Protein AF-D3ANF1-F1 (afdb_monomer)

Radius of gyration: 24.96 Å; Cα contacts (8 Å, |Δi|>4): 237; chains: 1; bounding box: 48×33×72 Å

Foldseek 3Di:
DVLVVLLVVLVVCVVVVHDNVVSVVSNVSSVVVVVVVVVVVVVVVQVPAPCVPFDWDDDPFWTWTWADDGDNKIKIWTGGQAFFAEWAADAPQLKIKTFGDPDDDIFIDIPDPDTDRIDIDHCPPHDSVVSVVVSVVSVVSHDPNHYYHDDDD

Solvent-accessible surface area (backbone atoms only — not comparable to full-atom values): 8648 Å² total; per-residue (Å²): 113,68,36,60,52,38,28,52,50,15,51,49,36,44,73,70,67,45,60,60,85,64,16,47,57,35,32,52,52,12,53,53,47,46,52,55,48,50,54,51,47,54,57,48,53,73,66,64,64,80,66,84,80,54,48,80,46,81,53,99,64,35,41,36,40,28,42,88,49,77,90,89,35,58,31,36,36,41,41,36,32,84,51,39,47,32,43,37,48,42,72,86,74,65,28,36,35,42,28,39,57,98,61,81,89,50,46,52,49,46,96,61,97,66,85,54,39,69,45,78,47,75,42,81,95,52,58,67,70,60,42,51,51,50,51,50,59,50,61,77,54,45,41,93,83,36,45,77,45,77,57,84,128

Nearest PDB structures (foldseek):
  1qwr-assembly2_B  TM=3.030E-01  e=6.405E+00  Bacillus subtilis
  2vuj-assembly1_A  TM=2.514E-01  e=9.144E+00  Escherichia coli

Organism: NCBI:txid566550

Structure (mmCIF, N/CA/C/O backbone):
data_AF-D3ANF1-F1
#
_entry.id   AF-D3ANF1-F1
#
loop_
_atom_site.group_PDB
_atom_site.id
_atom_site.type_symbol
_atom_site.label_atom_id
_atom_site.label_alt_id
_atom_site.label_comp_id
_atom_site.label_asym_id
_atom_site.label_entity_id
_atom_site.label_seq_id
_atom_site.pdbx_PDB_ins_code
_atom_site.Cartn_x
_atom_site.Cartn_y
_atom_site.Cartn_z
_atom_site.occupancy
_atom_site.B_iso_or_equiv
_atom_site.auth_seq_id
_atom_site.auth_comp_id
_atom_site.auth_asym_id
_atom_site.auth_atom_id
_atom_site.pdbx_PDB_model_num
ATOM 1 N N . PRO A 1 1 ? 10.580 2.611 -33.991 1.00 62.53 1 PRO A N 1
ATOM 2 C CA . PRO A 1 1 ? 10.798 2.603 -35.460 1.00 62.53 1 PRO A CA 1
ATOM 3 C C . PRO A 1 1 ? 11.669 3.767 -35.975 1.00 62.53 1 PRO A C 1
ATOM 5 O O . PRO A 1 1 ? 12.649 3.506 -36.657 1.00 62.53 1 PRO A O 1
ATOM 8 N N . VAL A 1 2 ? 11.369 5.024 -35.619 1.00 73.31 2 VAL A N 1
ATOM 9 C CA . VAL A 1 2 ? 12.017 6.226 -36.195 1.00 73.31 2 VAL A CA 1
ATOM 10 C C . VAL A 1 2 ? 13.533 6.299 -35.941 1.00 73.31 2 VAL A C 1
ATOM 12 O O . VAL A 1 2 ? 14.300 6.524 -36.872 1.00 73.31 2 VAL A O 1
ATOM 15 N N . PHE A 1 3 ? 13.993 6.029 -34.715 1.00 75.56 3 PHE A N 1
ATOM 16 C CA . PHE A 1 3 ? 15.429 6.069 -34.391 1.00 75.56 3 PHE A CA 1
ATOM 17 C C . PHE A 1 3 ? 16.246 4.945 -35.046 1.00 75.56 3 PHE A C 1
ATOM 19 O O . PHE A 1 3 ? 17.407 5.153 -35.389 1.00 75.56 3 PHE A O 1
ATOM 26 N N . GLY A 1 4 ? 15.627 3.782 -35.280 1.00 71.25 4 GLY A N 1
ATOM 27 C CA . GLY A 1 4 ? 16.249 2.690 -36.035 1.00 71.25 4 GLY A CA 1
ATOM 28 C C . GLY A 1 4 ? 16.442 3.053 -37.510 1.00 71.25 4 GLY A C 1
ATOM 29 O O . GLY A 1 4 ? 17.504 2.799 -38.068 1.00 71.25 4 GLY A O 1
ATOM 30 N N . ILE A 1 5 ? 15.458 3.737 -38.107 1.00 77.62 5 ILE A N 1
ATOM 31 C CA . ILE A 1 5 ? 15.534 4.234 -39.489 1.00 77.62 5 ILE A CA 1
ATOM 32 C C . ILE A 1 5 ? 16.644 5.293 -39.621 1.00 77.62 5 ILE A C 1
ATOM 34 O O . ILE A 1 5 ? 17.458 5.219 -40.541 1.00 77.62 5 ILE A O 1
ATOM 38 N N . ALA A 1 6 ? 16.7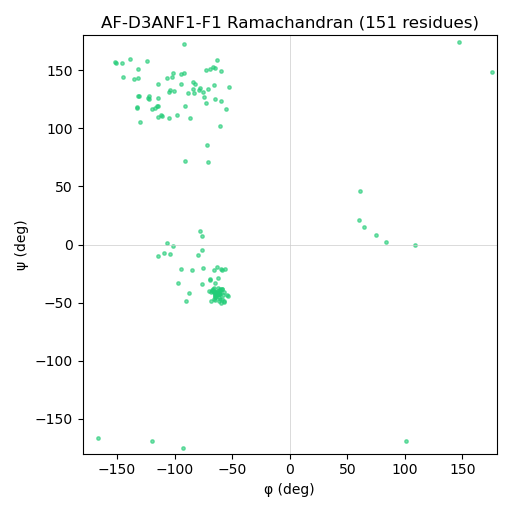48 6.224 -38.665 1.00 75.12 6 ALA A N 1
ATOM 39 C CA . ALA A 1 6 ? 17.804 7.242 -38.640 1.00 75.12 6 ALA A CA 1
ATOM 40 C C . ALA A 1 6 ? 19.217 6.638 -38.523 1.00 75.12 6 ALA A C 1
ATOM 42 O O . ALA A 1 6 ? 20.122 7.041 -39.255 1.00 75.12 6 ALA A O 1
ATOM 43 N N . ALA A 1 7 ? 19.396 5.626 -37.664 1.00 74.69 7 ALA A N 1
ATOM 44 C CA . ALA A 1 7 ? 20.664 4.910 -37.542 1.00 74.69 7 ALA A CA 1
ATOM 45 C C . ALA A 1 7 ? 21.026 4.153 -38.834 1.00 74.69 7 ALA A C 1
ATOM 47 O O . ALA A 1 7 ? 22.172 4.215 -39.278 1.00 74.69 7 ALA A O 1
ATOM 48 N N . SER A 1 8 ? 20.050 3.496 -39.481 1.00 77.00 8 SER A N 1
ATOM 49 C CA . SER A 1 8 ? 20.281 2.801 -40.756 1.00 77.00 8 SER A CA 1
ATOM 50 C C . SER A 1 8 ? 20.622 3.751 -41.908 1.00 77.00 8 SER A C 1
ATOM 52 O O . SER A 1 8 ? 21.502 3.435 -42.704 1.00 77.00 8 SER A O 1
ATOM 54 N N . LEU A 1 9 ? 20.002 4.936 -41.966 1.00 79.69 9 LEU A N 1
ATOM 55 C CA . LEU A 1 9 ? 20.317 5.972 -42.958 1.00 79.69 9 LEU A CA 1
ATOM 56 C C . LEU A 1 9 ? 21.740 6.512 -42.772 1.00 79.69 9 LEU A C 1
ATOM 58 O O . LEU A 1 9 ? 22.476 6.648 -43.746 1.00 79.69 9 LEU A O 1
ATOM 62 N N . GLY A 1 10 ? 22.160 6.751 -41.525 1.00 73.19 10 GLY A N 1
ATOM 63 C CA . GLY A 1 10 ? 23.536 7.148 -41.215 1.00 73.19 10 GLY A CA 1
ATOM 64 C C . GLY A 1 10 ? 24.573 6.103 -41.649 1.00 73.19 10 GLY A C 1
ATOM 65 O O . GLY A 1 10 ? 25.603 6.461 -42.223 1.00 73.19 10 GLY A O 1
ATOM 66 N N . LEU A 1 11 ? 24.277 4.811 -41.450 1.00 78.38 11 LEU A N 1
ATOM 67 C CA . LEU A 1 11 ? 25.120 3.707 -41.926 1.00 78.38 11 LEU A CA 1
ATOM 68 C C . LEU A 1 11 ? 25.187 3.650 -43.459 1.00 78.38 11 LEU A C 1
ATOM 70 O O . LEU A 1 11 ? 26.263 3.447 -44.018 1.00 78.38 11 LEU A O 1
ATOM 74 N N . PHE A 1 12 ? 24.056 3.868 -44.135 1.00 80.81 12 PHE A N 1
ATOM 75 C CA . PHE A 1 12 ? 23.978 3.918 -45.596 1.00 80.81 12 PHE A CA 1
ATOM 76 C C . PHE A 1 12 ? 24.827 5.051 -46.182 1.00 80.81 12 PHE A C 1
ATOM 78 O O . PHE A 1 12 ? 25.550 4.825 -47.151 1.00 80.81 12 PHE A O 1
ATOM 85 N N . PHE A 1 13 ? 24.804 6.247 -45.584 1.00 78.19 13 PHE A N 1
ATOM 86 C CA . PHE A 1 13 ? 25.640 7.365 -46.035 1.00 78.19 13 PHE A CA 1
ATOM 87 C C . PHE A 1 13 ? 27.137 7.074 -45.880 1.00 78.19 13 PHE A C 1
ATOM 89 O O . PHE A 1 13 ? 27.915 7.359 -46.791 1.00 78.19 13 PHE A O 1
ATOM 96 N N . LEU A 1 14 ? 27.541 6.449 -44.772 1.00 73.62 14 LEU A N 1
ATOM 97 C CA . LEU A 1 14 ? 28.929 6.021 -44.570 1.00 73.62 14 LEU A CA 1
ATOM 98 C C . LEU A 1 14 ? 29.349 4.918 -45.554 1.00 73.62 14 LEU A C 1
ATOM 100 O O . LEU A 1 14 ? 30.442 4.987 -46.115 1.00 73.62 14 LEU A O 1
ATOM 104 N N . ALA A 1 15 ? 28.477 3.941 -45.824 1.00 79.31 15 ALA A N 1
ATOM 105 C CA . ALA A 1 15 ? 28.722 2.887 -46.813 1.00 79.31 15 ALA A CA 1
ATOM 106 C C . ALA A 1 15 ? 28.824 3.439 -48.248 1.00 79.31 15 ALA A C 1
ATOM 108 O O . ALA A 1 15 ? 29.629 2.959 -49.043 1.00 79.31 15 ALA A O 1
ATOM 109 N N . ALA A 1 16 ? 28.074 4.500 -48.557 1.00 84.19 16 ALA A N 1
ATOM 110 C CA . ALA A 1 16 ? 28.136 5.231 -49.821 1.00 84.19 16 ALA A CA 1
ATOM 111 C C . ALA A 1 16 ? 29.337 6.201 -49.927 1.00 84.19 16 ALA A C 1
ATOM 113 O O . ALA A 1 16 ? 29.386 7.007 -50.854 1.00 84.19 16 ALA A O 1
ATOM 114 N N . ARG A 1 17 ? 30.316 6.126 -49.005 1.00 81.44 17 ARG A N 1
ATOM 115 C CA . ARG A 1 17 ? 31.522 6.981 -48.939 1.00 81.44 17 ARG A CA 1
ATOM 116 C C . ARG A 1 17 ? 31.247 8.484 -48.788 1.00 81.44 17 ARG A C 1
ATOM 118 O O . ARG A 1 17 ? 32.135 9.293 -49.058 1.00 81.44 17 ARG A O 1
ATOM 125 N N . PHE A 1 18 ? 30.068 8.883 -48.307 1.00 75.38 18 PHE A N 1
ATOM 126 C CA . PHE A 1 18 ? 29.873 10.275 -47.900 1.00 75.38 18 PHE A CA 1
ATOM 127 C C . PHE A 1 18 ? 30.775 10.620 -46.703 1.00 75.38 18 PHE A C 1
ATOM 129 O O . PHE A 1 18 ? 31.105 9.739 -45.902 1.00 75.38 18 PHE A O 1
ATOM 136 N N . PRO A 1 19 ? 31.175 11.898 -46.550 1.00 76.88 19 PRO A N 1
ATOM 137 C CA . PRO A 1 19 ? 32.012 12.331 -45.440 1.00 76.88 19 PRO A CA 1
ATOM 138 C C . PRO A 1 19 ? 31.424 11.905 -44.093 1.00 76.88 19 PRO A C 1
ATOM 140 O O . PRO A 1 19 ? 30.236 12.105 -43.831 1.00 76.88 19 PRO A O 1
ATOM 143 N N . ALA A 1 20 ? 32.269 11.384 -43.201 1.00 73.88 20 ALA A N 1
ATOM 144 C CA . ALA A 1 20 ? 31.853 10.941 -41.867 1.00 73.88 20 ALA A CA 1
ATOM 145 C C . ALA A 1 20 ? 31.210 12.061 -41.026 1.00 73.88 20 ALA A C 1
ATOM 147 O O . ALA A 1 20 ? 30.419 11.785 -40.129 1.00 73.88 20 ALA A O 1
ATOM 148 N N . ILE A 1 21 ? 31.492 13.321 -41.370 1.00 76.25 21 ILE A N 1
ATOM 149 C CA . ILE A 1 21 ? 30.889 14.527 -40.787 1.00 76.25 21 ILE A CA 1
ATOM 150 C C . ILE A 1 21 ? 29.370 14.571 -41.041 1.00 76.25 21 ILE A C 1
ATOM 152 O O . ILE A 1 21 ? 28.628 15.117 -40.234 1.00 76.25 21 ILE A O 1
ATOM 156 N N . ILE A 1 22 ? 28.899 13.966 -42.138 1.00 75.88 22 ILE A N 1
ATOM 157 C CA . ILE A 1 22 ? 27.480 13.909 -42.503 1.00 75.88 22 ILE A CA 1
ATOM 158 C C . ILE A 1 22 ? 26.821 12.666 -41.899 1.00 75.88 22 ILE A C 1
ATOM 160 O O . ILE A 1 22 ? 25.781 12.785 -41.265 1.00 75.88 22 ILE A O 1
ATOM 164 N N . GLY A 1 23 ? 27.417 11.478 -42.048 1.00 72.75 23 GLY A N 1
ATOM 165 C CA . GLY A 1 23 ? 26.810 10.223 -41.571 1.00 72.75 23 GLY A CA 1
ATOM 166 C C . GLY A 1 23 ? 26.898 10.001 -40.054 1.00 72.75 23 GLY A C 1
ATOM 167 O O . GLY A 1 23 ? 25.969 9.464 -39.448 1.00 72.75 23 GLY A O 1
ATOM 168 N N . GLY A 1 24 ? 27.986 10.450 -39.422 1.00 78.31 24 GLY A N 1
ATOM 169 C CA . GLY A 1 24 ? 28.254 10.266 -37.991 1.00 78.31 24 GLY A CA 1
ATOM 170 C C . GLY A 1 24 ? 27.179 10.853 -37.063 1.00 78.31 24 GLY A C 1
ATOM 171 O O . GLY A 1 24 ? 26.709 10.136 -36.175 1.00 78.31 24 GLY A O 1
ATOM 172 N N . PRO A 1 25 ? 26.718 12.102 -37.271 1.00 83.06 25 PRO A N 1
ATOM 173 C CA . PRO A 1 25 ? 25.654 12.700 -36.464 1.00 83.06 25 PRO A CA 1
ATOM 174 C C . PRO A 1 25 ? 24.332 11.919 -36.489 1.00 83.06 25 PRO A C 1
ATOM 176 O O . PRO A 1 25 ? 23.695 11.785 -35.445 1.00 83.06 25 PRO A O 1
ATOM 179 N N . PHE A 1 26 ? 23.931 11.354 -37.637 1.00 77.94 26 PHE A N 1
ATOM 180 C CA . PHE A 1 26 ? 22.698 10.556 -37.747 1.00 77.94 26 PHE A CA 1
ATOM 181 C C . PHE A 1 26 ? 22.782 9.245 -36.965 1.00 77.94 26 PHE A C 1
ATOM 183 O O . PHE A 1 26 ? 21.815 8.860 -36.304 1.00 77.94 26 PHE A O 1
ATOM 190 N N . ILE A 1 27 ? 23.945 8.584 -36.985 1.00 79.88 27 ILE A N 1
ATOM 191 C CA . ILE A 1 27 ? 24.184 7.392 -36.164 1.00 79.88 27 ILE A CA 1
ATOM 192 C C . ILE A 1 27 ? 24.144 7.762 -34.681 1.00 79.88 27 ILE A C 1
ATOM 194 O O . ILE A 1 27 ? 23.441 7.106 -33.914 1.00 79.88 27 ILE A O 1
ATOM 198 N N . GLY A 1 28 ? 24.836 8.834 -34.283 1.00 83.00 28 GLY A N 1
ATOM 199 C CA . GLY A 1 28 ? 24.846 9.305 -32.897 1.00 83.00 28 GLY A CA 1
ATOM 200 C C . GLY A 1 28 ? 23.440 9.610 -32.371 1.00 83.00 28 GLY A C 1
ATOM 201 O O . GLY A 1 28 ? 23.042 9.093 -31.329 1.00 83.00 28 GLY A O 1
ATOM 202 N N . LEU A 1 29 ? 22.647 10.375 -33.128 1.00 84.25 29 LEU A N 1
ATOM 203 C CA . LEU A 1 29 ? 21.250 10.679 -32.794 1.00 84.25 29 LEU A CA 1
ATOM 204 C C . LEU A 1 29 ? 20.374 9.424 -32.728 1.00 84.25 29 LEU A C 1
ATOM 206 O O . LEU A 1 29 ? 19.573 9.284 -31.802 1.00 84.25 29 LEU A O 1
ATOM 210 N N . GLY A 1 30 ? 20.537 8.499 -33.677 1.00 81.75 30 GLY A N 1
ATOM 211 C CA . GLY A 1 30 ? 19.802 7.237 -33.699 1.00 81.75 30 GLY A CA 1
ATOM 212 C C . GLY A 1 30 ? 20.093 6.376 -32.469 1.00 81.75 30 GLY A C 1
ATOM 213 O O . GLY A 1 30 ? 19.166 5.931 -31.792 1.00 81.75 30 GLY A O 1
ATOM 214 N N . VAL A 1 31 ? 21.370 6.191 -32.126 1.00 85.25 31 VAL A N 1
ATOM 215 C CA . VAL A 1 31 ? 21.794 5.392 -30.965 1.00 85.25 31 VAL A CA 1
ATOM 216 C C . VAL A 1 31 ? 21.353 6.041 -29.651 1.00 85.25 31 VAL A C 1
ATOM 218 O O . VAL A 1 31 ? 20.745 5.365 -28.820 1.00 85.25 31 VAL A O 1
ATOM 221 N N . CYS A 1 32 ? 21.563 7.350 -29.480 1.00 86.56 32 CYS A N 1
ATOM 222 C CA . CYS A 1 32 ? 21.106 8.080 -28.293 1.00 86.56 32 CYS A CA 1
ATOM 223 C C . CYS A 1 32 ? 19.580 8.013 -28.132 1.00 86.56 32 CYS A C 1
ATOM 225 O O . CYS A 1 32 ? 19.080 7.764 -27.034 1.00 86.56 32 CYS A O 1
ATOM 227 N N . GLY A 1 33 ? 18.832 8.176 -29.227 1.00 84.38 33 GLY A N 1
ATOM 228 C CA . GLY A 1 33 ? 17.375 8.074 -29.228 1.00 84.38 33 GLY A CA 1
ATOM 229 C C . GLY A 1 33 ? 16.871 6.673 -28.874 1.00 84.38 33 GLY A C 1
ATOM 230 O O . GLY A 1 33 ? 15.933 6.538 -28.084 1.00 84.38 33 GLY A O 1
ATOM 231 N N . MET A 1 34 ? 17.515 5.618 -29.387 1.00 84.75 34 MET A N 1
ATOM 232 C CA . MET A 1 34 ? 17.201 4.232 -29.016 1.00 84.75 34 MET A CA 1
ATOM 233 C C . MET A 1 34 ? 17.495 3.956 -27.539 1.00 84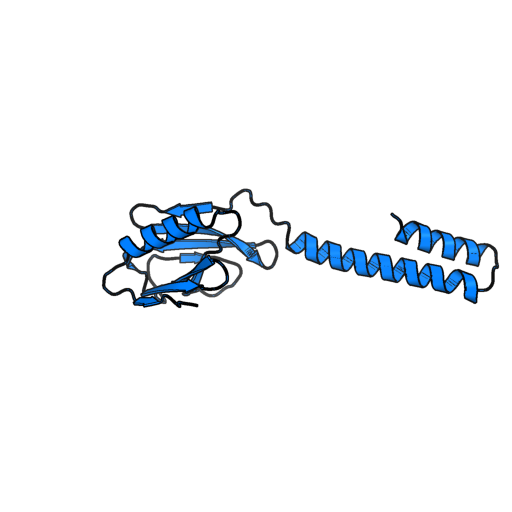.75 34 MET A C 1
ATOM 235 O O . MET A 1 34 ? 16.645 3.392 -26.852 1.00 84.75 34 MET A O 1
ATOM 239 N N . PHE A 1 35 ? 18.645 4.401 -27.028 1.00 87.00 35 PHE A N 1
ATOM 240 C CA . PHE A 1 35 ? 19.024 4.203 -25.629 1.00 87.00 35 PHE A CA 1
ATOM 241 C C . PHE A 1 35 ? 18.088 4.953 -24.670 1.00 87.00 35 PHE A C 1
ATOM 243 O O . PHE A 1 35 ? 17.567 4.369 -23.720 1.00 87.00 35 PHE A O 1
ATOM 250 N N . GLY A 1 36 ? 17.773 6.218 -24.966 1.00 86.56 36 GLY A N 1
ATOM 251 C CA . GLY A 1 36 ? 16.796 6.996 -24.200 1.00 86.56 36 GLY A CA 1
ATOM 252 C C . GLY A 1 36 ? 15.397 6.370 -24.217 1.00 86.56 36 GLY A C 1
ATOM 253 O O . GLY A 1 36 ? 14.727 6.312 -23.183 1.00 86.56 36 GLY A O 1
ATOM 254 N N . SER A 1 37 ? 14.977 5.832 -25.366 1.00 84.75 37 SER A N 1
ATOM 255 C CA . SER A 1 37 ? 13.706 5.108 -25.495 1.00 84.75 37 SER A CA 1
ATOM 256 C C . SER A 1 37 ? 13.701 3.815 -24.678 1.00 84.75 37 SER A C 1
ATOM 258 O O . SER A 1 37 ? 12.709 3.533 -24.014 1.00 84.75 37 SER A O 1
ATOM 260 N N . ALA A 1 38 ? 14.803 3.059 -24.667 1.00 84.19 38 ALA A N 1
ATOM 261 C CA . ALA A 1 38 ? 14.941 1.845 -23.865 1.00 84.19 38 ALA A CA 1
ATOM 262 C C . ALA A 1 38 ? 14.886 2.145 -22.359 1.00 84.19 38 ALA A C 1
ATOM 264 O O . ALA A 1 38 ? 14.165 1.465 -21.633 1.00 84.19 38 ALA A O 1
ATOM 265 N N . ILE A 1 39 ? 15.553 3.211 -21.897 1.00 84.12 39 ILE A N 1
ATOM 266 C CA . ILE A 1 39 ? 15.471 3.666 -20.498 1.00 84.12 39 ILE A CA 1
ATOM 267 C C . ILE A 1 39 ? 14.030 4.031 -20.136 1.00 84.12 39 ILE A C 1
ATOM 269 O O . ILE A 1 39 ? 13.525 3.610 -19.094 1.00 84.12 39 ILE A O 1
ATOM 273 N N . ARG A 1 40 ? 13.348 4.806 -20.990 1.00 78.69 40 ARG A N 1
ATOM 274 C CA . ARG A 1 40 ? 11.936 5.149 -20.774 1.00 78.69 40 ARG A CA 1
ATOM 275 C C . ARG A 1 40 ? 11.056 3.909 -20.761 1.00 78.69 40 ARG A C 1
ATOM 277 O O . ARG A 1 40 ? 10.207 3.805 -19.886 1.00 78.69 40 ARG A O 1
ATOM 284 N N . TYR A 1 41 ? 11.279 2.971 -21.676 1.00 80.12 41 TYR A N 1
ATOM 285 C CA . TYR A 1 41 ? 10.533 1.722 -21.742 1.00 80.12 41 TYR A CA 1
ATOM 286 C C . TYR A 1 41 ? 10.749 0.866 -20.494 1.00 80.12 41 TYR A C 1
ATOM 288 O O . TYR A 1 41 ? 9.782 0.363 -19.941 1.00 80.12 41 TYR A O 1
ATOM 296 N N . TRP A 1 42 ? 11.978 0.748 -19.987 1.00 71.25 42 TRP A N 1
ATOM 297 C CA . TRP A 1 42 ? 12.254 0.052 -18.727 1.00 71.25 42 TRP A CA 1
ATOM 298 C C . TRP A 1 42 ? 11.592 0.732 -17.530 1.00 71.25 42 TRP A C 1
ATOM 300 O O . TRP A 1 42 ? 10.988 0.045 -16.710 1.00 71.25 42 TRP A O 1
ATOM 310 N N . LYS A 1 43 ? 11.623 2.070 -17.454 1.00 68.94 43 LYS A N 1
ATOM 311 C CA . LYS A 1 43 ? 10.876 2.809 -16.424 1.00 68.94 43 LYS A CA 1
ATOM 312 C C . LYS A 1 43 ? 9.368 2.590 -16.537 1.00 68.94 43 LYS A C 1
ATOM 314 O O . LYS A 1 43 ? 8.707 2.432 -15.520 1.00 68.94 43 LYS A O 1
ATOM 319 N N . LEU A 1 44 ? 8.826 2.556 -17.753 1.00 68.31 44 LEU A N 1
ATOM 320 C CA . LEU A 1 44 ? 7.402 2.321 -17.984 1.00 68.31 44 LEU A CA 1
ATOM 321 C C . LEU A 1 44 ? 7.014 0.875 -17.658 1.00 68.31 44 LEU A C 1
ATOM 323 O O . LEU A 1 44 ? 5.996 0.645 -17.023 1.00 68.31 44 LEU A O 1
ATOM 327 N N . LYS A 1 45 ? 7.857 -0.098 -18.011 1.00 65.19 45 LYS A N 1
ATOM 328 C CA . LYS A 1 45 ? 7.668 -1.511 -17.673 1.00 65.19 45 LYS A CA 1
ATOM 329 C C . LYS A 1 45 ? 7.639 -1.724 -16.158 1.00 65.19 45 LYS A C 1
ATOM 331 O O . LYS A 1 45 ? 6.799 -2.473 -15.683 1.00 65.19 45 LYS A O 1
ATOM 336 N N . GLN A 1 46 ? 8.473 -1.010 -15.398 1.00 57.03 46 GLN A N 1
ATOM 337 C CA . GLN A 1 46 ? 8.411 -1.021 -13.929 1.00 57.03 46 GLN A CA 1
ATOM 338 C C . GLN A 1 46 ? 7.093 -0.462 -13.361 1.00 57.03 46 GLN A C 1
ATOM 340 O O . GLN A 1 46 ? 6.776 -0.746 -12.209 1.00 57.03 46 GLN A O 1
ATOM 345 N N . LEU A 1 47 ? 6.335 0.319 -14.140 1.00 56.44 47 LEU A N 1
ATOM 346 C CA . LEU A 1 47 ? 5.035 0.873 -13.747 1.00 56.44 47 LEU A CA 1
ATOM 347 C C . LEU A 1 47 ? 3.850 0.000 -14.195 1.00 56.44 47 LEU A C 1
ATOM 349 O O . LEU A 1 47 ? 2.771 0.105 -13.620 1.00 56.44 47 LEU A O 1
ATOM 353 N N . ILE A 1 48 ? 4.030 -0.866 -15.197 1.00 61.62 48 ILE A N 1
ATOM 354 C CA . ILE A 1 48 ? 2.980 -1.751 -15.719 1.00 61.62 48 ILE A CA 1
ATOM 355 C C . ILE A 1 48 ? 3.040 -3.079 -14.951 1.00 61.62 48 ILE A C 1
ATOM 357 O O . ILE A 1 48 ? 3.478 -4.102 -15.470 1.00 61.62 48 ILE A O 1
ATOM 361 N N . MET A 1 49 ? 2.620 -3.062 -13.684 1.00 64.62 49 MET A N 1
ATOM 362 C CA . MET A 1 49 ? 2.259 -4.298 -12.984 1.00 64.62 49 MET A CA 1
ATOM 363 C C . MET A 1 49 ? 0.812 -4.665 -13.308 1.00 64.62 49 MET A C 1
ATOM 365 O O . MET A 1 49 ? -0.048 -3.780 -13.344 1.00 64.62 49 MET A O 1
ATOM 369 N N . PRO A 1 50 ? 0.505 -5.955 -13.523 1.00 65.81 50 PRO A N 1
ATOM 370 C CA . PRO A 1 50 ? -0.869 -6.361 -13.745 1.00 65.81 50 PRO A CA 1
ATOM 371 C C . PRO A 1 50 ? -1.688 -6.091 -12.475 1.00 65.81 50 PRO A C 1
ATOM 373 O O . PRO A 1 50 ? -1.346 -6.534 -11.385 1.00 65.81 50 PRO A O 1
ATOM 376 N N . LEU A 1 51 ? -2.787 -5.347 -12.594 1.00 66.31 51 LEU A N 1
ATOM 377 C CA . LEU A 1 51 ? -3.676 -5.065 -11.454 1.00 66.31 51 LEU A CA 1
ATOM 378 C C . LEU A 1 51 ? -4.567 -6.259 -11.092 1.00 66.31 51 LEU A C 1
ATOM 380 O O . LEU A 1 51 ? -5.292 -6.217 -10.100 1.00 66.31 51 LEU A O 1
ATOM 384 N N . SER A 1 52 ? -4.503 -7.336 -11.879 1.00 62.50 52 SER A N 1
ATOM 385 C CA . SER A 1 52 ? -5.177 -8.600 -11.606 1.00 62.50 52 SER A CA 1
ATOM 386 C C . SER A 1 52 ? -4.668 -9.184 -10.285 1.00 62.50 52 SER A C 1
ATOM 388 O O . SER A 1 52 ? -3.576 -9.749 -10.225 1.00 62.50 52 SER A O 1
ATOM 390 N N . GLY A 1 53 ? -5.461 -9.024 -9.226 1.00 68.12 53 GLY A N 1
ATOM 391 C CA . GLY A 1 53 ? -5.147 -9.502 -7.880 1.00 68.12 53 GLY A CA 1
ATOM 392 C C . GLY A 1 53 ? -4.807 -8.412 -6.863 1.00 68.12 53 GLY A C 1
ATOM 393 O O . GLY A 1 53 ? -4.570 -8.761 -5.710 1.00 68.12 53 GLY A O 1
ATOM 394 N N . CYS A 1 54 ? -4.802 -7.128 -7.242 1.00 81.81 54 CYS A N 1
ATOM 395 C CA . CYS A 1 54 ? -4.818 -6.040 -6.263 1.00 81.81 54 CYS A CA 1
ATOM 396 C C . CYS A 1 54 ? -6.222 -5.911 -5.667 1.00 81.81 54 CYS A C 1
ATOM 398 O O . CYS A 1 54 ? -7.206 -5.862 -6.405 1.00 81.81 54 CYS A O 1
ATOM 400 N N . CYS A 1 55 ? -6.321 -5.842 -4.345 1.00 85.12 55 CYS A N 1
ATOM 401 C CA . CYS A 1 55 ? -7.596 -5.724 -3.653 1.00 85.12 55 CYS A CA 1
ATOM 402 C C . CYS A 1 55 ? -7.440 -4.978 -2.332 1.00 85.12 55 CYS A C 1
ATOM 404 O O . CYS A 1 55 ? -6.365 -4.940 -1.733 1.00 85.12 55 CYS A O 1
ATOM 406 N N . LEU A 1 56 ? -8.544 -4.392 -1.892 1.00 89.88 56 LEU A N 1
ATOM 407 C CA . LEU A 1 56 ? -8.684 -3.796 -0.581 1.00 89.88 56 LEU A CA 1
ATOM 408 C C . LEU A 1 56 ? -10.009 -4.295 -0.010 1.00 89.88 56 LEU A C 1
ATOM 410 O O . LEU A 1 56 ? -11.068 -4.072 -0.596 1.00 89.88 56 LEU A O 1
ATOM 414 N N . GLU A 1 57 ? -9.932 -5.027 1.094 1.00 90.69 57 GLU A N 1
ATOM 415 C CA . GLU A 1 57 ? -11.056 -5.740 1.683 1.00 90.69 57 GLU A CA 1
ATOM 416 C C . GLU A 1 57 ? -11.122 -5.461 3.184 1.00 90.69 57 GLU A C 1
ATOM 418 O O . GLU A 1 57 ? -10.151 -5.629 3.925 1.00 90.69 57 GLU A O 1
ATOM 423 N N . ILE A 1 58 ? -12.297 -5.038 3.639 1.00 90.62 58 ILE A N 1
ATOM 424 C CA . ILE A 1 58 ? -12.583 -4.827 5.054 1.00 90.62 58 ILE A CA 1
ATOM 425 C C . ILE A 1 58 ? -13.451 -5.989 5.525 1.00 90.62 58 ILE A C 1
ATOM 427 O O . ILE A 1 58 ? -14.629 -6.073 5.181 1.00 90.62 58 ILE A O 1
ATOM 431 N N . GLN A 1 59 ? -12.879 -6.869 6.340 1.00 91.12 59 GLN A N 1
ATOM 432 C CA . GLN A 1 59 ? -13.615 -7.934 7.018 1.00 91.12 59 GLN A CA 1
ATOM 433 C C . GLN A 1 59 ? -14.087 -7.454 8.392 1.00 91.12 59 GLN A C 1
ATOM 435 O O . GLN A 1 59 ? -13.736 -6.366 8.844 1.00 91.12 59 GLN A O 1
ATOM 440 N N . THR A 1 60 ? -14.899 -8.256 9.082 1.00 88.31 60 THR A N 1
ATOM 441 C CA . THR A 1 60 ? -15.469 -7.889 10.388 1.00 88.31 60 THR A CA 1
ATOM 442 C C . THR A 1 60 ? -14.392 -7.564 11.427 1.00 88.31 60 THR A C 1
ATOM 444 O O . THR A 1 60 ? -14.513 -6.573 12.137 1.00 88.31 60 THR A O 1
ATOM 447 N N . SER A 1 61 ? -13.323 -8.365 11.490 1.00 90.06 61 SER A N 1
ATOM 448 C CA . SER A 1 61 ? -12.267 -8.263 12.510 1.00 90.06 61 SER A CA 1
ATOM 449 C C . SER A 1 61 ? -10.888 -7.866 11.972 1.00 90.06 61 SER A C 1
ATOM 451 O O . SER A 1 61 ? -9.986 -7.584 12.765 1.00 90.06 61 SER A O 1
ATOM 453 N N . CYS A 1 62 ? -10.698 -7.841 10.650 1.00 92.19 62 CYS A N 1
ATOM 454 C CA . CYS A 1 62 ? -9.418 -7.499 10.040 1.00 92.19 62 CYS A CA 1
ATOM 455 C C . CYS A 1 62 ? -9.555 -6.749 8.716 1.00 92.19 62 CYS A C 1
ATOM 457 O O . CYS A 1 62 ? -10.533 -6.883 7.983 1.00 92.19 62 CYS A O 1
ATOM 459 N N . PHE A 1 63 ? -8.508 -6.007 8.394 1.00 93.62 63 PHE A N 1
ATOM 460 C CA . PHE A 1 63 ? -8.272 -5.357 7.122 1.00 93.62 63 PHE A CA 1
ATOM 461 C C . PHE A 1 63 ? -7.282 -6.179 6.299 1.00 93.62 63 PHE A C 1
ATOM 463 O O . PHE A 1 63 ? -6.233 -6.584 6.807 1.00 93.62 63 PHE A O 1
ATOM 470 N N . VAL A 1 64 ? -7.609 -6.421 5.034 1.00 92.44 64 VAL A N 1
ATOM 471 C CA . VAL A 1 64 ? -6.731 -7.103 4.085 1.00 92.44 64 VAL A CA 1
ATOM 472 C C . VAL A 1 64 ? -6.502 -6.190 2.894 1.00 92.44 64 VAL A C 1
ATOM 474 O O . VAL A 1 64 ? -7.449 -5.717 2.269 1.00 92.44 64 VAL A O 1
ATOM 477 N N . ALA A 1 65 ? -5.241 -5.968 2.550 1.00 91.94 65 ALA A N 1
ATOM 478 C CA . ALA A 1 65 ? -4.887 -5.252 1.335 1.00 91.94 65 ALA A CA 1
ATOM 479 C C . ALA A 1 65 ? -3.818 -6.013 0.570 1.00 91.94 65 ALA A C 1
ATOM 481 O O . ALA A 1 65 ? -2.908 -6.595 1.157 1.00 91.94 65 ALA A O 1
ATOM 482 N N . ARG A 1 66 ? -3.913 -5.972 -0.755 1.00 89.56 66 ARG A N 1
ATOM 483 C CA . ARG A 1 66 ? -2.878 -6.420 -1.678 1.00 89.56 66 ARG A CA 1
ATOM 484 C C . ARG A 1 66 ? -2.695 -5.349 -2.733 1.00 89.56 66 ARG A C 1
ATOM 486 O O . ARG A 1 66 ? -3.626 -5.050 -3.477 1.00 89.56 66 ARG A O 1
ATOM 493 N N . GLN A 1 67 ? -1.499 -4.781 -2.802 1.00 88.50 67 GLN A N 1
ATOM 494 C CA . GLN A 1 67 ? -1.212 -3.660 -3.687 1.00 88.50 67 GLN A CA 1
ATOM 495 C C . GLN A 1 67 ? 0.154 -3.801 -4.371 1.00 88.50 67 GLN A C 1
ATOM 497 O O . GLN A 1 67 ? 1.009 -4.571 -3.913 1.00 88.50 67 GLN A O 1
ATOM 502 N N . PRO A 1 68 ? 0.366 -3.099 -5.496 1.00 84.25 68 PRO A N 1
ATOM 503 C CA . PRO A 1 68 ? 1.631 -3.146 -6.217 1.00 84.25 68 PRO A CA 1
ATOM 504 C C . PRO A 1 68 ? 2.768 -2.531 -5.381 1.00 84.25 68 PRO A C 1
ATOM 506 O O . PRO A 1 68 ? 2.593 -1.468 -4.789 1.00 84.25 68 PRO A O 1
ATOM 509 N N . TRP A 1 69 ? 3.947 -3.163 -5.367 1.00 78.81 69 TRP A N 1
ATOM 510 C CA . TRP A 1 69 ? 5.162 -2.662 -4.707 1.00 78.81 69 TRP A CA 1
ATOM 511 C C . TRP A 1 69 ? 6.314 -2.465 -5.716 1.00 78.81 69 TRP A C 1
ATOM 513 O O . TRP A 1 69 ? 6.135 -2.476 -6.928 1.00 78.81 69 TRP A O 1
ATOM 523 N N . LYS A 1 70 ? 7.544 -2.230 -5.252 1.00 73.12 70 LYS A N 1
ATOM 524 C CA . LYS A 1 70 ? 8.723 -2.098 -6.121 1.00 73.12 70 LYS A CA 1
ATOM 525 C C . LYS A 1 70 ? 9.147 -3.454 -6.708 1.00 73.12 70 LYS A C 1
ATOM 527 O O . LYS A 1 70 ? 9.046 -4.481 -6.043 1.00 73.12 70 LYS A O 1
ATOM 532 N N . LYS A 1 71 ? 9.742 -3.411 -7.910 1.00 70.00 71 LYS A N 1
ATOM 533 C CA . LYS A 1 71 ? 10.409 -4.543 -8.592 1.00 70.00 71 LYS A CA 1
ATOM 534 C C . LYS A 1 71 ? 9.496 -5.744 -8.900 1.00 70.00 71 LYS A C 1
ATOM 536 O O . LYS A 1 71 ? 9.894 -6.873 -8.660 1.00 70.00 71 LYS A O 1
ATOM 541 N N . GLU A 1 72 ? 8.296 -5.505 -9.433 1.00 67.88 72 GLU A N 1
ATOM 542 C CA . GLU A 1 72 ? 7.361 -6.574 -9.856 1.00 67.88 72 GLU A CA 1
ATOM 543 C C . GLU A 1 72 ? 6.842 -7.468 -8.707 1.00 67.88 72 GLU A C 1
ATOM 545 O O . GLU A 1 72 ? 6.251 -8.520 -8.943 1.00 67.88 72 GLU A O 1
ATOM 550 N N . HIS A 1 73 ? 7.016 -7.044 -7.453 1.00 77.00 73 HIS A N 1
ATOM 551 C CA . HIS A 1 73 ? 6.442 -7.718 -6.294 1.00 77.00 73 HIS A CA 1
ATOM 552 C C . HIS A 1 73 ? 5.193 -6.988 -5.805 1.00 77.00 73 HIS A C 1
ATOM 554 O O . HIS A 1 73 ? 5.104 -5.765 -5.876 1.00 77.00 73 HIS A O 1
ATOM 560 N N . TYR A 1 74 ? 4.242 -7.745 -5.264 1.00 82.19 74 TYR A N 1
ATOM 561 C CA . TYR A 1 74 ? 3.123 -7.192 -4.506 1.00 82.19 74 TYR A CA 1
ATOM 562 C C . TYR A 1 74 ? 3.494 -7.159 -3.033 1.00 82.19 74 TYR A C 1
ATOM 564 O O . TYR A 1 74 ? 4.191 -8.049 -2.538 1.00 82.19 74 TYR A O 1
ATOM 572 N N . GLU A 1 75 ? 2.984 -6.164 -2.326 1.00 88.19 75 GLU A N 1
ATOM 573 C CA . GLU A 1 75 ? 2.869 -6.255 -0.881 1.00 88.19 75 GLU A CA 1
ATOM 574 C C . GLU A 1 75 ? 1.430 -6.572 -0.500 1.00 88.19 75 GLU A C 1
ATOM 576 O O . GLU A 1 75 ? 0.476 -6.160 -1.163 1.00 88.19 75 GLU A O 1
ATOM 581 N N . GLN A 1 76 ? 1.290 -7.364 0.551 1.00 89.38 76 GLN A N 1
ATOM 582 C CA . GLN A 1 76 ? 0.014 -7.780 1.093 1.00 89.38 76 GLN A CA 1
ATOM 583 C C . GLN A 1 76 ? 0.050 -7.655 2.609 1.00 89.38 76 GLN A C 1
ATOM 585 O O . GLN A 1 76 ? 1.065 -7.949 3.241 1.00 89.38 76 GLN A O 1
ATOM 590 N N . CYS A 1 77 ? -1.057 -7.249 3.203 1.00 90.38 77 CYS A N 1
ATOM 591 C CA . CYS A 1 77 ? -1.199 -7.207 4.644 1.00 90.38 77 CYS A CA 1
ATOM 592 C C . CYS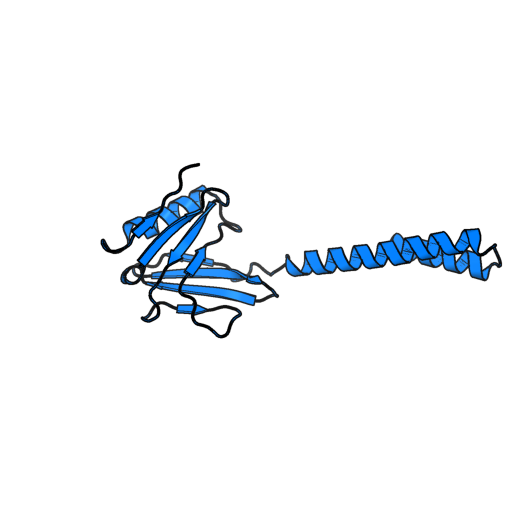 A 1 77 ? -2.509 -7.855 5.072 1.00 90.38 77 CYS A C 1
ATOM 594 O O . CYS A 1 77 ? -3.501 -7.847 4.341 1.00 90.38 77 CYS A O 1
ATOM 596 N N . ARG A 1 78 ? -2.487 -8.415 6.277 1.00 92.69 78 ARG A N 1
ATOM 597 C CA . ARG A 1 78 ? -3.667 -8.789 7.044 1.00 92.69 78 ARG A CA 1
ATOM 598 C C . ARG A 1 78 ? -3.491 -8.200 8.433 1.00 92.69 78 ARG A C 1
ATOM 600 O O . ARG A 1 78 ? -2.663 -8.683 9.197 1.00 92.69 78 ARG A O 1
ATOM 607 N N . ILE A 1 79 ? -4.230 -7.141 8.723 1.00 93.06 79 ILE A N 1
ATOM 608 C CA . ILE A 1 79 ? -4.110 -6.361 9.954 1.00 93.06 79 ILE A CA 1
ATOM 609 C C . ILE A 1 79 ? -5.398 -6.524 10.750 1.00 93.06 79 ILE A C 1
ATOM 611 O O . ILE A 1 79 ? -6.474 -6.175 10.270 1.00 93.06 79 ILE A O 1
ATOM 615 N N . TYR A 1 80 ? -5.312 -7.070 11.958 1.00 93.56 80 TYR A N 1
ATOM 616 C CA . TYR A 1 80 ? -6.454 -7.145 12.863 1.00 93.56 80 TYR A CA 1
ATOM 617 C C . TYR A 1 80 ? -6.663 -5.795 13.534 1.00 93.56 80 TYR A C 1
ATOM 619 O O . TYR A 1 80 ? -5.715 -5.222 14.064 1.00 93.56 80 TYR A O 1
ATOM 627 N N . PHE A 1 81 ? -7.906 -5.307 13.564 1.00 92.06 81 PHE A N 1
ATOM 628 C CA . PHE A 1 81 ? -8.177 -3.971 14.105 1.00 92.06 81 PHE A CA 1
ATOM 629 C C . PHE A 1 81 ? -7.723 -3.840 15.561 1.00 92.06 81 PHE A C 1
ATOM 631 O O . PHE A 1 81 ? -7.098 -2.846 15.904 1.00 92.06 81 PHE A O 1
ATOM 638 N N . LYS A 1 82 ? -7.908 -4.897 16.367 1.00 92.56 82 LYS A N 1
ATOM 639 C CA . LYS A 1 82 ? -7.472 -4.985 17.774 1.00 92.56 82 LYS A CA 1
ATOM 640 C C . LYS A 1 82 ? -5.968 -4.744 17.997 1.00 92.56 82 LYS A C 1
ATOM 642 O O . LYS A 1 82 ? -5.573 -4.472 19.121 1.00 92.56 82 LYS A O 1
ATOM 647 N N . GLU A 1 83 ? -5.138 -4.903 16.964 1.00 92.50 83 GLU A N 1
ATOM 648 C CA . GLU A 1 83 ? -3.677 -4.772 17.048 1.00 92.50 83 GLU A CA 1
ATOM 649 C C . GLU A 1 83 ? -3.161 -3.476 16.409 1.00 92.50 83 GLU A C 1
ATOM 651 O O . GLU A 1 83 ? -1.956 -3.250 16.368 1.00 92.50 83 GLU A O 1
ATOM 656 N N . VAL A 1 84 ? -4.036 -2.614 15.889 1.00 93.12 84 VAL A N 1
ATOM 657 C CA . VAL A 1 84 ? -3.605 -1.333 15.325 1.00 93.12 84 VAL A CA 1
ATOM 658 C C . VAL A 1 84 ? -3.196 -0.399 16.462 1.00 93.12 84 VAL A C 1
ATOM 660 O O . VAL A 1 84 ? -3.992 -0.105 17.350 1.00 93.12 84 VAL A O 1
ATOM 663 N N . GLN A 1 85 ? -1.951 0.069 16.420 1.00 93.56 85 GLN A N 1
ATOM 664 C CA . GLN A 1 85 ? -1.408 1.053 17.357 1.00 93.56 85 GLN A CA 1
ATOM 665 C C . GLN A 1 85 ? -1.676 2.477 16.898 1.00 93.56 85 GLN A C 1
ATOM 667 O O . GLN A 1 85 ? -2.025 3.318 17.716 1.00 93.56 85 GLN A O 1
ATOM 672 N N . ALA A 1 86 ? -1.519 2.743 15.599 1.00 93.19 86 ALA A N 1
ATOM 673 C CA . ALA A 1 86 ? -1.765 4.066 15.055 1.00 93.19 86 ALA A CA 1
ATOM 674 C C . ALA A 1 86 ? -2.365 4.021 13.649 1.00 93.19 86 ALA A C 1
ATOM 676 O O . ALA A 1 86 ? -2.013 3.170 12.824 1.00 93.19 86 ALA A O 1
ATOM 677 N N . LEU A 1 87 ? -3.251 4.976 13.376 1.00 93.75 87 LEU A N 1
ATOM 678 C CA . LEU A 1 87 ? -3.818 5.260 12.063 1.00 93.75 87 LEU A CA 1
ATOM 679 C C . LEU A 1 87 ? -3.450 6.693 11.671 1.00 93.75 87 LEU A C 1
ATOM 681 O O . LEU A 1 87 ? -3.875 7.652 12.312 1.00 93.75 87 LEU A O 1
ATOM 685 N N . ILE A 1 88 ? -2.673 6.844 10.600 1.00 92.44 88 ILE A N 1
ATOM 686 C CA . ILE A 1 88 ? -2.123 8.137 10.176 1.00 92.44 88 ILE A CA 1
ATOM 687 C C . ILE A 1 88 ? -2.675 8.486 8.796 1.00 92.44 88 ILE A C 1
ATOM 689 O O . ILE A 1 88 ? -2.408 7.781 7.824 1.00 92.44 88 ILE A O 1
ATOM 693 N N . ARG A 1 89 ? -3.425 9.580 8.678 1.00 89.75 89 ARG A N 1
ATOM 694 C CA . ARG A 1 89 ? -3.956 10.050 7.392 1.00 89.75 89 ARG A CA 1
ATOM 695 C C . ARG A 1 89 ? -2.904 10.865 6.649 1.00 89.75 89 ARG A C 1
ATOM 697 O O . ARG A 1 89 ? -2.312 11.784 7.210 1.00 89.75 89 ARG A O 1
ATOM 704 N N . GLU A 1 90 ? -2.679 10.555 5.376 1.00 85.62 90 GLU A N 1
ATOM 705 C CA . GLU A 1 90 ? -1.739 11.309 4.551 1.00 85.62 90 GLU A CA 1
ATOM 706 C C . GLU A 1 90 ? -2.447 12.451 3.821 1.00 85.62 90 GLU A C 1
ATOM 708 O O . GLU A 1 90 ? -3.318 12.228 2.981 1.00 85.62 90 GLU A O 1
ATOM 713 N N . ALA A 1 91 ? -2.031 13.688 4.095 1.00 72.12 91 ALA A N 1
ATOM 714 C CA . ALA A 1 91 ? -2.730 14.869 3.597 1.00 72.12 91 ALA A CA 1
ATOM 715 C C . ALA A 1 91 ? -2.623 15.082 2.072 1.00 72.12 91 ALA A C 1
ATOM 717 O O . ALA A 1 91 ? -3.527 15.641 1.464 1.00 72.12 91 ALA A O 1
ATOM 718 N N . LYS A 1 92 ? -1.522 14.654 1.432 1.00 71.00 92 LYS A N 1
ATOM 719 C CA . LYS A 1 92 ? -1.243 14.983 0.017 1.00 71.00 92 LYS A CA 1
ATOM 720 C C . LYS A 1 92 ? -1.644 13.914 -0.990 1.00 71.00 92 LYS A C 1
ATOM 722 O O . LYS A 1 92 ? -1.956 14.261 -2.124 1.00 71.00 92 LYS A O 1
ATOM 727 N N . ALA A 1 93 ? -1.559 12.637 -0.625 1.00 72.75 93 ALA A N 1
ATOM 728 C CA . ALA A 1 93 ? -1.751 11.556 -1.590 1.00 72.75 93 ALA A CA 1
ATOM 729 C C . ALA A 1 93 ? -3.111 10.862 -1.466 1.00 72.75 93 ALA A C 1
ATOM 731 O O . ALA A 1 93 ? -3.425 10.054 -2.329 1.00 72.75 93 ALA A O 1
ATOM 732 N N . GLY A 1 94 ? -3.906 11.157 -0.426 1.00 80.06 94 GLY A N 1
ATOM 733 C CA . GLY A 1 94 ? -5.212 10.525 -0.192 1.00 80.06 94 GLY A CA 1
ATOM 734 C C . GLY A 1 94 ? -5.135 9.089 0.345 1.00 80.06 94 GLY A C 1
ATOM 735 O O . GLY A 1 94 ? -6.153 8.404 0.419 1.00 80.06 94 GLY A O 1
ATOM 736 N N . GLY A 1 95 ? -3.934 8.618 0.698 1.00 89.06 95 GLY A N 1
ATOM 737 C CA . GLY A 1 95 ? -3.705 7.349 1.385 1.00 89.06 95 GLY A CA 1
ATOM 738 C C . GLY A 1 95 ? -3.645 7.501 2.905 1.00 89.06 95 GLY A C 1
ATOM 739 O O 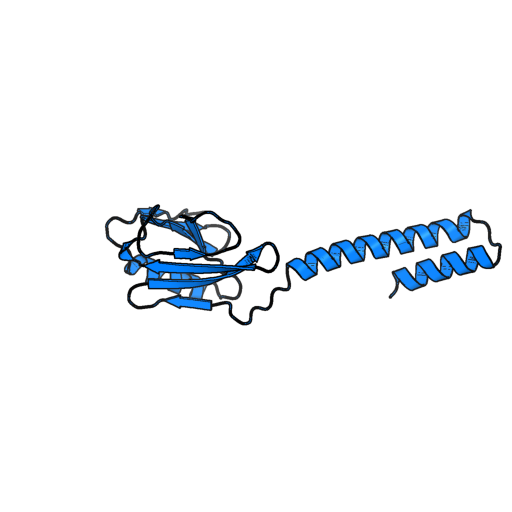. GLY A 1 95 ? -3.844 8.580 3.468 1.00 89.06 95 GLY A O 1
ATOM 740 N N . PHE A 1 96 ? -3.345 6.403 3.588 1.00 92.50 96 PHE A N 1
ATOM 741 C CA . PHE A 1 96 ? -3.155 6.393 5.038 1.00 92.50 96 PHE A CA 1
ATOM 742 C C . PHE A 1 96 ? -2.187 5.288 5.456 1.00 92.50 96 PHE A C 1
ATOM 744 O O . PHE A 1 96 ? -2.008 4.304 4.742 1.00 92.50 96 PHE A O 1
ATOM 751 N N . TYR A 1 97 ? -1.560 5.442 6.616 1.00 92.00 97 TYR A N 1
ATOM 752 C CA . TYR A 1 97 ? -0.674 4.449 7.205 1.00 92.00 97 TYR A CA 1
ATOM 753 C C . TYR A 1 97 ? -1.348 3.761 8.390 1.00 92.00 97 TYR A C 1
ATOM 755 O O . TYR A 1 97 ? -2.051 4.394 9.175 1.00 92.00 97 TYR A O 1
ATOM 763 N N . LEU A 1 98 ? -1.086 2.466 8.522 1.00 92.88 98 LEU A N 1
ATOM 764 C CA . LEU A 1 98 ? -1.446 1.642 9.668 1.00 92.88 98 LEU A CA 1
ATOM 765 C C . LEU A 1 98 ? -0.170 1.170 10.358 1.00 92.88 98 LEU A C 1
ATOM 767 O O . LEU A 1 98 ? 0.691 0.565 9.712 1.00 92.88 98 LEU A O 1
ATOM 771 N N . GLN A 1 99 ? -0.069 1.430 11.657 1.00 92.94 99 GLN A N 1
ATOM 772 C CA . GLN A 1 99 ? 1.001 0.933 12.512 1.00 92.94 99 GLN A CA 1
ATOM 773 C C . GLN A 1 99 ? 0.495 -0.225 13.377 1.00 92.94 99 GLN A C 1
ATOM 775 O O . GLN A 1 99 ? -0.569 -0.130 13.985 1.00 92.94 99 GLN A O 1
ATOM 780 N N . ILE A 1 100 ? 1.267 -1.306 13.437 1.00 93.00 100 ILE A N 1
ATOM 781 C CA . ILE A 1 100 ? 1.013 -2.516 14.231 1.00 93.00 100 ILE A CA 1
ATOM 782 C C . ILE A 1 100 ? 2.216 -2.794 15.152 1.00 93.00 100 ILE A C 1
ATOM 784 O O . ILE A 1 100 ? 3.316 -2.326 14.852 1.00 93.00 100 ILE A O 1
ATOM 788 N N . PRO A 1 101 ? 2.057 -3.544 16.257 1.00 90.25 101 PRO A N 1
ATOM 789 C CA . PRO A 1 101 ? 3.171 -3.917 17.126 1.00 90.25 101 PRO A CA 1
ATOM 790 C C . PRO A 1 101 ? 4.215 -4.795 16.422 1.00 90.25 101 PRO A C 1
ATOM 792 O O . PRO A 1 101 ? 3.922 -5.518 15.467 1.00 90.25 101 PRO A O 1
ATOM 795 N N . GLU A 1 102 ? 5.432 -4.809 16.975 1.00 82.62 102 GLU A N 1
ATOM 796 C CA . GLU A 1 102 ? 6.469 -5.806 16.674 1.00 82.62 102 GLU A CA 1
ATOM 797 C C . GLU A 1 102 ? 6.086 -7.170 17.284 1.00 82.62 102 GLU A C 1
ATOM 799 O O . GLU A 1 102 ? 6.634 -7.614 18.288 1.00 82.62 102 GLU A O 1
ATOM 804 N N . GLY A 1 103 ? 5.071 -7.824 16.712 1.00 79.19 103 GLY A N 1
ATOM 805 C CA . GLY A 1 103 ? 4.523 -9.094 17.197 1.00 79.19 103 GLY A CA 1
ATOM 806 C C . GLY A 1 103 ? 3.018 -9.210 16.947 1.00 79.19 103 GLY A C 1
ATOM 807 O O . GLY A 1 103 ? 2.394 -8.270 16.477 1.00 79.19 103 GLY A O 1
ATOM 808 N N . GLY A 1 104 ? 2.429 -10.370 17.243 1.00 84.88 104 GLY A N 1
ATOM 809 C CA . GLY A 1 104 ? 0.980 -10.589 17.119 1.00 84.88 104 GLY A CA 1
ATOM 810 C C . GLY A 1 104 ? 0.543 -11.350 15.866 1.00 84.88 104 GLY A C 1
ATOM 811 O O . GLY A 1 104 ? 1.361 -11.951 15.155 1.00 84.88 104 GLY A O 1
ATOM 812 N N . GLU A 1 105 ? -0.768 -11.356 15.632 1.00 88.00 105 GLU A N 1
ATOM 813 C CA . GLU A 1 105 ? -1.426 -12.097 14.549 1.00 88.00 105 GLU A CA 1
ATOM 814 C C . GLU A 1 105 ? -1.434 -11.324 13.223 1.00 88.00 105 GLU A C 1
ATOM 816 O O . GLU A 1 105 ? -1.563 -11.928 12.155 1.00 88.00 105 GLU A O 1
ATOM 821 N N . SER A 1 106 ? -1.287 -9.999 13.273 1.00 89.06 106 SER A N 1
ATOM 822 C CA . SER A 1 106 ? -1.224 -9.139 12.095 1.00 89.06 106 SER A CA 1
ATOM 823 C C . SER A 1 106 ? 0.082 -9.342 11.341 1.00 89.06 106 SER A C 1
ATOM 825 O O . SER A 1 106 ? 1.176 -9.355 11.915 1.00 89.06 106 SER A O 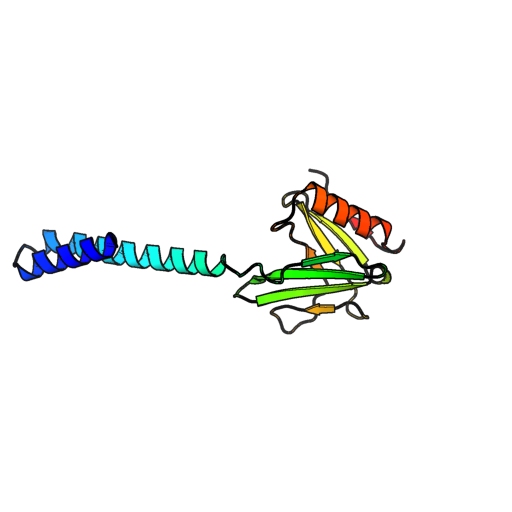1
ATOM 827 N N . GLU A 1 107 ? -0.022 -9.472 10.025 1.00 88.25 107 GLU A N 1
ATOM 828 C CA . GLU A 1 107 ? 1.106 -9.787 9.164 1.00 88.25 107 GLU A CA 1
ATOM 829 C C . GLU A 1 107 ? 1.165 -8.834 7.972 1.00 88.25 107 GLU A C 1
ATOM 831 O O . GLU A 1 107 ? 0.200 -8.676 7.223 1.00 88.25 107 GLU A O 1
ATOM 836 N N . ILE A 1 108 ? 2.333 -8.223 7.777 1.00 89.31 108 ILE A N 1
ATOM 837 C CA . ILE A 1 108 ? 2.663 -7.429 6.597 1.00 89.31 108 ILE A CA 1
ATOM 838 C C . ILE A 1 108 ? 3.723 -8.204 5.817 1.00 89.31 108 ILE A C 1
ATOM 840 O O . ILE A 1 108 ? 4.868 -8.324 6.253 1.00 89.31 108 ILE A O 1
ATOM 844 N N . ARG A 1 109 ? 3.348 -8.723 4.647 1.00 84.88 109 ARG A N 1
ATOM 845 C CA . ARG A 1 109 ? 4.246 -9.423 3.726 1.00 84.88 109 ARG A CA 1
ATOM 846 C C . ARG A 1 109 ? 4.575 -8.522 2.544 1.00 84.88 109 ARG A C 1
ATOM 848 O O . ARG A 1 109 ? 3.696 -7.994 1.875 1.00 84.88 109 ARG A O 1
ATOM 855 N N . GLY A 1 110 ? 5.850 -8.399 2.211 1.00 77.81 110 GLY A N 1
ATOM 856 C CA . GLY A 1 110 ? 6.254 -7.879 0.907 1.00 77.81 110 GLY A CA 1
ATOM 857 C C . GLY A 1 110 ? 7.726 -8.140 0.649 1.00 77.81 110 GLY A C 1
ATOM 858 O O . GLY A 1 110 ? 8.335 -8.944 1.343 1.00 77.81 110 GLY A O 1
ATOM 859 N N . SER A 1 111 ? 8.289 -7.478 -0.359 1.00 65.25 111 SER A N 1
ATOM 860 C CA . SER A 1 111 ? 9.675 -7.703 -0.780 1.00 65.25 111 SER A CA 1
ATOM 861 C C . SER A 1 111 ? 10.679 -7.143 0.243 1.00 65.25 111 SER A C 1
ATOM 863 O O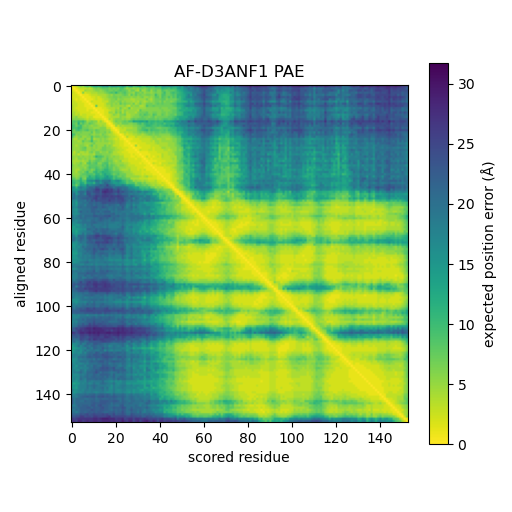 . SER A 1 111 ? 11.148 -6.015 0.098 1.00 65.25 111 SER A O 1
ATOM 865 N N . GLY A 1 112 ? 10.999 -7.936 1.266 1.00 62.75 112 GLY A N 1
ATOM 866 C CA . GLY A 1 112 ? 12.019 -7.698 2.290 1.00 62.75 112 GLY A CA 1
ATOM 867 C C . GLY A 1 112 ? 11.994 -8.816 3.341 1.00 62.75 112 GLY A C 1
ATOM 868 O O . GLY A 1 112 ? 10.937 -9.385 3.588 1.00 62.75 112 GLY A O 1
ATOM 869 N N . GLU A 1 113 ? 13.141 -9.148 3.939 1.00 56.00 113 GLU A N 1
ATOM 870 C CA . GLU A 1 113 ? 13.250 -10.244 4.925 1.00 56.00 113 GLU A CA 1
ATOM 871 C C . GLU A 1 113 ? 12.674 -9.885 6.305 1.00 56.00 113 GLU A C 1
ATOM 873 O O . GLU A 1 113 ? 12.320 -10.775 7.074 1.00 56.00 113 GLU A O 1
ATOM 878 N N . ASN A 1 114 ? 12.524 -8.592 6.613 1.00 65.75 114 ASN A N 1
ATOM 879 C CA . ASN A 1 114 ? 12.101 -8.144 7.938 1.00 65.75 114 ASN A CA 1
ATOM 880 C C . ASN A 1 114 ? 10.592 -7.914 8.028 1.00 65.75 114 ASN A C 1
ATOM 882 O O . ASN A 1 114 ? 9.975 -7.293 7.154 1.00 65.75 114 ASN A O 1
ATOM 886 N N . ARG A 1 115 ? 10.020 -8.360 9.151 1.00 69.94 115 ARG A N 1
ATOM 887 C CA . ARG A 1 115 ? 8.645 -8.056 9.544 1.00 69.94 115 ARG A CA 1
ATOM 888 C C . ARG A 1 115 ? 8.508 -6.538 9.675 1.00 69.94 115 ARG A C 1
ATOM 890 O O . ARG A 1 115 ? 9.280 -5.897 10.382 1.00 69.94 115 ARG A O 1
ATOM 897 N N . ARG A 1 116 ? 7.566 -5.959 8.933 1.00 81.81 116 ARG A N 1
ATOM 898 C CA . ARG A 1 116 ? 7.279 -4.522 8.966 1.00 81.81 116 ARG A CA 1
ATOM 899 C C . ARG A 1 116 ? 6.153 -4.253 9.951 1.00 81.81 116 ARG A C 1
ATOM 901 O O . ARG A 1 116 ? 5.236 -5.060 10.058 1.00 81.81 116 ARG A O 1
ATOM 908 N N . CYS A 1 117 ? 6.226 -3.099 10.602 1.00 88.06 117 CYS A N 1
ATOM 909 C CA . CYS A 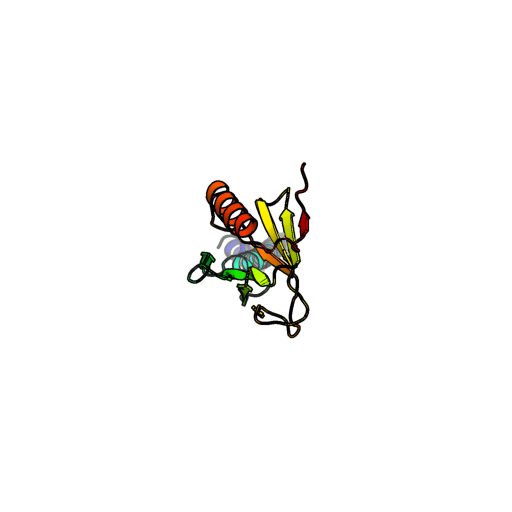1 117 ? 5.229 -2.633 11.568 1.00 88.06 117 CYS A CA 1
ATOM 910 C C . CYS A 1 117 ? 4.410 -1.456 11.043 1.00 88.06 117 CYS A C 1
ATOM 912 O O . CYS A 1 117 ? 3.450 -1.048 11.676 1.00 88.06 117 CYS A O 1
ATOM 914 N N . LEU A 1 118 ? 4.781 -0.914 9.883 1.00 89.81 118 LEU A N 1
ATOM 915 C CA . LEU A 1 118 ? 4.093 0.189 9.231 1.00 89.81 118 LEU A CA 1
ATOM 916 C C . LEU A 1 118 ? 3.690 -0.246 7.823 1.00 89.81 118 LEU A C 1
ATOM 918 O O . LEU A 1 118 ? 4.534 -0.696 7.040 1.00 89.81 118 LEU A O 1
ATOM 922 N N . PHE A 1 119 ? 2.409 -0.104 7.503 1.00 90.88 119 PHE A N 1
ATOM 923 C CA . PHE A 1 119 ? 1.859 -0.381 6.183 1.00 90.88 119 PHE A CA 1
ATOM 924 C C . PHE A 1 119 ? 1.183 0.863 5.631 1.00 90.88 119 PHE A C 1
ATOM 926 O O . PHE A 1 119 ? 0.300 1.426 6.271 1.00 90.88 119 PHE A O 1
ATOM 933 N N . TYR A 1 120 ? 1.586 1.277 4.437 1.00 90.81 120 TYR A N 1
ATOM 934 C CA . TYR A 1 120 ? 0.909 2.343 3.717 1.00 90.81 120 TYR A CA 1
ATOM 935 C C . TYR A 1 120 ? -0.207 1.751 2.868 1.00 90.81 120 TYR A C 1
ATOM 937 O O . TYR A 1 120 ? 0.044 0.819 2.118 1.00 90.81 120 TYR A O 1
ATOM 945 N N . VAL A 1 121 ? -1.415 2.290 2.937 1.00 91.12 121 VA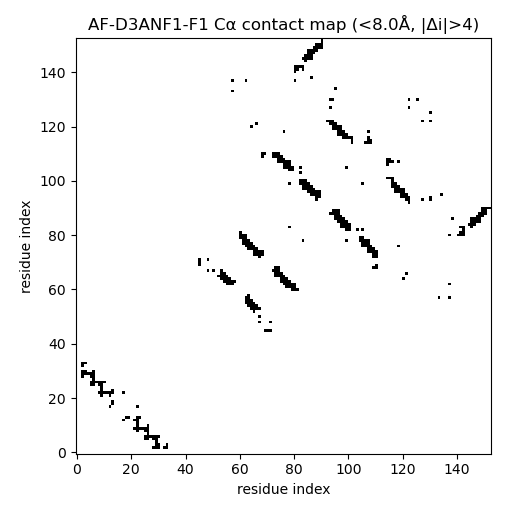L A N 1
ATOM 946 C CA . VAL A 1 121 ? -2.520 1.928 2.050 1.00 91.12 121 VAL A CA 1
ATOM 947 C C . VAL A 1 121 ? -2.601 2.964 0.939 1.00 91.12 121 VAL A C 1
ATOM 949 O O . VAL A 1 121 ? -2.939 4.125 1.174 1.00 91.12 121 VAL A O 1
ATOM 952 N N . SER A 1 122 ? -2.283 2.536 -0.281 1.00 88.12 122 SER A N 1
ATOM 953 C CA . SER A 1 122 ? -2.310 3.406 -1.450 1.00 88.12 122 SER A CA 1
ATOM 954 C C . SER A 1 122 ? -3.731 3.525 -2.014 1.00 88.12 122 SER A C 1
ATOM 956 O O . SER A 1 122 ? -4.405 2.507 -2.178 1.00 88.12 122 SER A O 1
ATOM 958 N N . PRO A 1 123 ? -4.176 4.729 -2.419 1.00 86.81 123 PRO A N 1
ATOM 959 C CA . PRO A 1 123 ? -5.462 4.922 -3.094 1.00 86.81 123 PRO A CA 1
ATOM 960 C C . PRO A 1 123 ? -5.448 4.485 -4.567 1.00 86.81 123 PRO A C 1
ATOM 962 O O . PRO A 1 123 ? -6.395 4.736 -5.311 1.00 86.81 123 PRO A O 1
ATOM 965 N N . PHE A 1 124 ? -4.368 3.853 -5.030 1.00 81.12 124 PHE A N 1
ATOM 966 C CA . PHE A 1 124 ? -4.164 3.511 -6.430 1.00 81.12 124 PHE A CA 1
ATOM 967 C C . PHE A 1 124 ? -5.323 2.675 -7.003 1.00 81.12 124 PHE A C 1
ATOM 969 O O . PHE A 1 124 ? -5.556 1.541 -6.590 1.00 81.12 124 PHE A O 1
ATOM 976 N N . GLY A 1 125 ? -6.023 3.228 -7.998 1.00 77.75 125 GLY A N 1
ATOM 977 C CA . GLY A 1 125 ? -7.149 2.567 -8.665 1.00 77.75 125 GLY A CA 1
ATOM 978 C C . GLY A 1 125 ? -8.500 2.695 -7.950 1.00 77.75 125 GLY A C 1
ATOM 979 O O . GLY A 1 125 ? -9.488 2.167 -8.459 1.00 77.75 125 GLY A O 1
ATOM 980 N N . TYR A 1 126 ? -8.573 3.415 -6.825 1.00 83.00 126 TYR A N 1
ATOM 981 C CA . TYR A 1 126 ? -9.812 3.668 -6.088 1.00 83.00 126 TYR A CA 1
ATOM 982 C C . TYR A 1 126 ? -10.181 5.163 -6.110 1.00 83.00 126 TYR A C 1
ATOM 984 O O . TYR A 1 126 ? -9.307 6.010 -5.935 1.00 83.00 126 TYR A O 1
ATOM 992 N N . PRO A 1 127 ? -11.468 5.515 -6.303 1.00 86.31 127 PRO A N 1
ATOM 993 C CA . PRO A 1 127 ? -11.949 6.881 -6.113 1.00 86.31 127 PRO A CA 1
ATOM 994 C C . PRO A 1 127 ? -11.727 7.363 -4.677 1.00 86.31 127 PRO A C 1
ATOM 996 O O . PRO A 1 127 ? -11.832 6.573 -3.735 1.00 86.31 127 PRO A O 1
ATOM 999 N N . GLU A 1 128 ? -11.512 8.667 -4.508 1.00 86.94 128 GLU A N 1
ATOM 1000 C CA . GLU A 1 128 ? -11.284 9.298 -3.202 1.00 86.94 128 GLU A CA 1
ATOM 1001 C C . GLU A 1 128 ? -12.403 8.988 -2.199 1.00 86.94 128 GLU A C 1
ATOM 1003 O O . GLU A 1 128 ? -12.126 8.589 -1.073 1.00 86.94 128 GLU A O 1
ATOM 1008 N N . GLU A 1 129 ? -13.667 9.047 -2.626 1.00 89.19 129 GLU A N 1
ATOM 1009 C CA . GLU A 1 129 ? -14.826 8.715 -1.787 1.00 89.19 129 GLU A CA 1
ATOM 1010 C C . GLU A 1 129 ? -14.759 7.287 -1.223 1.00 89.19 129 GLU A C 1
ATOM 1012 O O . GLU A 1 129 ? -15.051 7.061 -0.048 1.00 89.19 129 GLU A O 1
ATOM 1017 N N . LYS A 1 130 ? -14.328 6.311 -2.039 1.00 89.12 130 LYS A N 1
ATOM 1018 C CA . LYS A 1 130 ? -14.173 4.920 -1.585 1.00 89.12 130 LYS A CA 1
ATOM 1019 C C . LYS A 1 130 ? -13.037 4.794 -0.580 1.00 89.12 130 LYS A C 1
ATOM 1021 O O . LYS A 1 130 ? -13.181 4.079 0.406 1.00 89.12 130 LYS A O 1
ATOM 1026 N N . MET A 1 131 ? -11.930 5.492 -0.814 1.00 90.62 131 MET A N 1
ATOM 1027 C CA . MET A 1 131 ? -10.792 5.498 0.105 1.00 90.62 131 MET A CA 1
ATOM 1028 C C . MET A 1 131 ? -11.137 6.167 1.433 1.00 90.62 131 MET A C 1
ATOM 1030 O O . MET A 1 131 ? -10.769 5.657 2.490 1.00 90.62 131 MET A O 1
ATOM 1034 N N . GLN A 1 132 ? -11.921 7.241 1.392 1.00 90.06 132 GLN A N 1
ATOM 1035 C CA . GLN A 1 132 ? -12.440 7.901 2.581 1.00 90.06 132 GLN A CA 1
ATOM 1036 C C . GLN A 1 132 ? -13.395 6.982 3.354 1.00 90.06 132 GLN A C 1
ATOM 1038 O O . GLN A 1 132 ? -13.269 6.865 4.570 1.00 90.06 132 GLN A O 1
ATOM 1043 N N . ALA A 1 133 ? -14.303 6.279 2.670 1.00 91.50 133 ALA A N 1
ATOM 1044 C CA . ALA A 1 133 ? -15.206 5.318 3.307 1.00 91.50 133 ALA A CA 1
ATOM 1045 C C . ALA A 1 133 ? -14.440 4.171 3.985 1.00 91.50 133 ALA A C 1
ATOM 1047 O O . ALA A 1 133 ? -14.757 3.787 5.111 1.00 91.50 133 ALA A O 1
ATOM 1048 N N . VAL A 1 134 ? -13.394 3.661 3.328 1.00 91.44 134 VAL A N 1
ATOM 1049 C CA . VAL A 1 134 ? -12.486 2.658 3.896 1.00 91.44 134 VAL A CA 1
ATOM 1050 C C . VAL A 1 134 ? -11.810 3.193 5.152 1.00 91.44 134 VAL A C 1
ATOM 1052 O O . VAL A 1 134 ? -11.850 2.534 6.187 1.00 91.44 134 VAL A O 1
ATOM 1055 N N . TYR A 1 135 ? -11.224 4.388 5.075 1.00 91.88 135 TYR A N 1
ATOM 1056 C CA . TYR A 1 135 ? -10.552 5.023 6.204 1.00 91.88 135 TYR A CA 1
ATOM 1057 C C . TYR A 1 135 ? -11.491 5.179 7.406 1.00 91.88 135 TYR A C 1
ATOM 1059 O O . TYR A 1 135 ? -11.141 4.762 8.507 1.00 91.88 135 TYR A O 1
ATOM 1067 N N . GLN A 1 136 ? -12.704 5.702 7.190 1.00 92.31 136 GLN A N 1
ATOM 1068 C CA . GLN A 1 136 ? -13.695 5.867 8.258 1.00 92.31 136 GLN A CA 1
ATOM 1069 C C . GLN A 1 136 ? -14.131 4.524 8.848 1.00 92.31 136 GLN A C 1
ATOM 1071 O O . GLN A 1 136 ? -14.163 4.368 10.064 1.00 92.31 136 GLN A O 1
ATOM 1076 N N . THR A 1 137 ? -14.358 3.514 8.003 1.00 92.44 137 THR A N 1
ATOM 1077 C CA . THR A 1 137 ? -14.730 2.169 8.469 1.00 92.44 137 THR A CA 1
ATOM 1078 C C . THR A 1 137 ? -13.631 1.540 9.328 1.00 92.44 137 THR A C 1
ATOM 1080 O O . THR A 1 137 ? -13.926 0.838 10.292 1.00 92.44 137 THR A O 1
ATOM 1083 N N . ILE A 1 138 ? -12.358 1.765 8.988 1.00 92.62 138 ILE A N 1
ATOM 1084 C CA . ILE A 1 138 ? -11.232 1.300 9.803 1.00 92.62 138 ILE A CA 1
ATOM 1085 C C . ILE A 1 138 ? -11.203 2.072 11.121 1.00 92.62 138 ILE A C 1
ATOM 1087 O O . ILE A 1 138 ? -11.141 1.437 12.168 1.00 92.62 138 ILE A O 1
ATOM 1091 N N . LYS A 1 139 ? -11.305 3.407 11.068 1.00 92.12 139 LYS A N 1
ATOM 1092 C CA . LYS A 1 139 ? -11.296 4.307 12.231 1.00 92.12 139 LYS A CA 1
ATOM 1093 C C . LYS A 1 139 ? -12.346 3.919 13.277 1.00 92.12 139 LYS A C 1
ATOM 1095 O O . LYS A 1 139 ? -12.018 3.843 14.454 1.00 92.12 139 LYS A O 1
ATOM 1100 N N . GLU A 1 140 ? -13.568 3.604 12.852 1.00 93.00 140 GLU A N 1
ATOM 1101 C CA . GLU A 1 140 ? -14.666 3.162 13.730 1.00 93.00 140 GLU A CA 1
ATOM 1102 C C . GLU A 1 140 ? -14.419 1.803 14.405 1.00 93.00 140 GLU A C 1
ATOM 1104 O O . GLU A 1 140 ? -15.043 1.492 15.417 1.00 93.00 140 GLU A O 1
ATOM 1109 N N . ARG A 1 141 ? -13.535 0.970 13.842 1.00 91.81 141 ARG A N 1
ATOM 1110 C CA . ARG A 1 141 ? -13.248 -0.391 14.326 1.00 91.81 141 ARG A CA 1
ATOM 1111 C C . ARG A 1 141 ? -11.957 -0.485 15.134 1.00 91.81 141 ARG A C 1
ATOM 1113 O O . ARG A 1 141 ? -11.613 -1.581 15.580 1.00 91.81 141 ARG A O 1
ATOM 1120 N N . LEU A 1 142 ? -11.231 0.620 15.290 1.00 91.81 142 LEU A N 1
ATOM 1121 C CA . LEU A 1 142 ? -9.996 0.658 16.063 1.00 91.81 142 LEU A CA 1
ATOM 1122 C C . LEU A 1 142 ? -10.265 0.478 17.565 1.00 91.81 142 LEU A C 1
ATOM 1124 O O . LEU A 1 142 ? -11.325 0.868 18.055 1.00 91.81 142 LEU A O 1
ATOM 1128 N N . PRO A 1 143 ? -9.309 -0.092 18.317 1.00 89.50 143 PRO A N 1
ATOM 1129 C CA . PRO A 1 143 ? -9.369 -0.098 19.768 1.00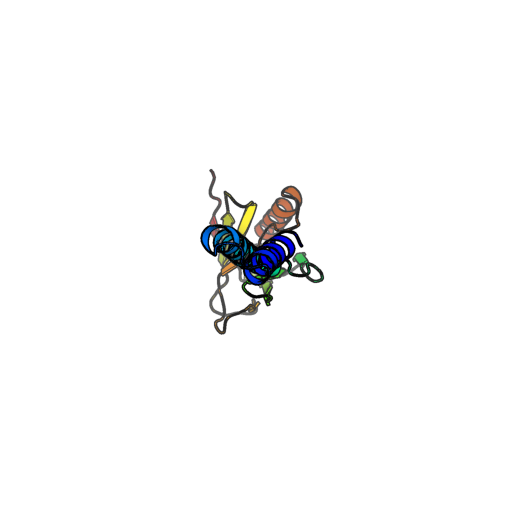 89.50 143 PRO A CA 1
ATOM 1130 C C . PRO A 1 143 ? -9.218 1.329 20.305 1.00 89.50 143 PRO A C 1
ATOM 1132 O O . PRO A 1 143 ? -8.539 2.158 19.703 1.00 89.50 143 PRO A O 1
ATOM 1135 N N . GLU A 1 144 ? -9.776 1.597 21.486 1.00 88.19 144 GLU A N 1
ATOM 1136 C CA . GLU A 1 144 ? -9.669 2.908 22.155 1.00 88.19 144 GLU A CA 1
ATOM 1137 C C . GLU A 1 144 ? -8.217 3.321 22.448 1.00 88.19 144 GLU A C 1
ATOM 1139 O O . GLU A 1 144 ? -7.920 4.499 22.616 1.00 88.19 144 GLU A O 1
ATOM 1144 N N . THR A 1 145 ? -7.301 2.352 22.496 1.00 87.69 145 THR A N 1
ATOM 1145 C CA . THR A 1 145 ? -5.867 2.571 22.703 1.00 87.69 145 THR A CA 1
ATOM 1146 C C . THR A 1 145 ? -5.124 3.013 21.442 1.00 87.69 145 THR A C 1
ATOM 1148 O O . THR A 1 145 ? -3.935 3.301 21.533 1.00 87.69 145 THR A O 1
ATOM 1151 N N . ALA A 1 146 ? -5.764 2.990 20.268 1.00 89.56 146 ALA A N 1
ATOM 1152 C CA . ALA A 1 146 ? -5.120 3.361 19.015 1.00 89.56 146 ALA A CA 1
ATOM 1153 C C . ALA A 1 146 ? -5.022 4.884 18.867 1.00 89.56 146 ALA A C 1
ATOM 1155 O O . ALA A 1 146 ? -5.995 5.613 19.053 1.00 89.56 146 ALA A O 1
ATOM 1156 N N . GLU A 1 147 ? -3.853 5.360 18.457 1.00 92.31 147 GLU A N 1
ATOM 1157 C CA . GLU A 1 147 ? -3.610 6.772 18.187 1.00 92.31 147 GLU A CA 1
ATOM 1158 C C . GLU A 1 147 ? -4.052 7.130 16.762 1.00 92.31 147 GLU A C 1
ATOM 1160 O O . GLU A 1 147 ? -3.754 6.428 15.793 1.00 92.31 147 GLU A O 1
ATOM 1165 N N . ILE A 1 148 ? -4.773 8.240 16.609 1.00 92.25 148 ILE A N 1
ATOM 1166 C CA . ILE A 1 148 ? -5.254 8.707 15.306 1.00 92.25 148 ILE A CA 1
ATOM 1167 C C . ILE A 1 148 ? -4.584 10.041 14.999 1.00 92.25 148 ILE A C 1
ATOM 1169 O O . ILE A 1 148 ? -4.765 11.018 15.724 1.00 92.25 148 ILE A O 1
ATOM 1173 N N . TYR A 1 149 ? -3.831 10.080 13.902 1.00 89.69 149 TYR A N 1
ATOM 1174 C CA . TYR A 1 149 ? -3.140 11.273 13.430 1.00 89.69 149 TYR A CA 1
ATOM 1175 C C . TYR A 1 149 ? -3.764 11.752 12.123 1.00 89.69 149 TYR A C 1
ATOM 1177 O O . TYR A 1 149 ? -3.639 11.108 11.078 1.00 89.69 149 TYR A O 1
ATOM 1185 N N . GLU A 1 150 ? -4.425 12.904 12.176 1.00 86.19 150 GLU A N 1
ATOM 1186 C CA . GLU A 1 150 ? -4.987 13.581 11.012 1.00 86.19 150 GLU A CA 1
ATOM 1187 C C . GLU A 1 150 ? -4.245 14.903 10.817 1.00 86.19 150 GLU A C 1
ATOM 1189 O O . GLU A 1 150 ? -4.360 15.823 11.623 1.00 86.19 150 GLU A O 1
ATOM 1194 N N . TYR A 1 151 ? -3.436 14.983 9.762 1.00 76.38 151 TYR A N 1
ATOM 1195 C CA . TYR A 1 151 ? -2.789 16.232 9.378 1.00 76.38 151 TYR A CA 1
ATOM 1196 C C . TYR A 1 151 ? -3.743 17.013 8.474 1.00 76.38 151 TYR A C 1
ATOM 1198 O O . TYR A 1 151 ? -3.977 16.617 7.330 1.00 76.38 151 TYR A O 1
ATOM 1206 N N . GLU A 1 152 ? -4.305 18.101 8.992 1.00 60.66 152 GLU A N 1
ATOM 1207 C CA . GLU A 1 152 ? -4.998 19.099 8.178 1.00 60.66 152 GLU A CA 1
ATOM 1208 C C . GLU A 1 152 ? -3.949 19.929 7.418 1.00 60.66 152 GLU A C 1
ATOM 1210 O O . GLU A 1 152 ? -2.977 20.411 8.005 1.00 60.66 152 GLU A O 1
ATOM 1215 N N . THR A 1 153 ? -4.100 20.020 6.095 1.00 55.59 153 THR A N 1
ATOM 1216 C CA . THR A 1 153 ? -3.341 20.944 5.228 1.00 55.59 153 THR A CA 1
ATOM 1217 C C . THR A 1 153 ? -3.877 22.354 5.298 1.00 55.59 153 THR A C 1
ATOM 1219 O O . THR A 1 153 ? -5.119 22.486 5.235 1.00 55.59 153 THR A O 1
#

Mean predicted aligned error: 10.94 Å

pLDDT: mean 82.39, std 9.74, range [55.59, 93.75]

Sequence (153 aa):
PVFGIAASLGLFFLAARFPAIIGGPFIGLGVCGMFGSAIRYWKLKQLIMPLSGCCLEIQTSCFVARQPWKKEHYEQCRIYFKEVQALIREAKAGGFYLQIPEGGESEIRGSGENRRCLFYVSPFGYPEEKMQAVYQTIKERLPETAEIYEYET

Secondary structure (DSSP, 8-state):
-HHHHHHHHHHHHHHTT--HHHHHHHHHHHHHHHHHHHHHHHHHHTT----TT-EEEE-SSEEEEEEE-STTPEEEEEEEGGG--EEEE-TTTS-EEEE--SSSS-EEESSSSSPPSEEEE--TTS-HHHHHHHHHHHHHTS-TT-EEEE---